Protein AF-A0ABD4A0L5-F1 (afdb_monomer_lite)

Foldseek 3Di:
DDDPDPPPPPVPPQQALADPVGPHDGDPDDDDSVVCVVCVCVSHPDPPDDDDDADPDDDQVPFDKDDDVFWIKTKDDCVNRVVPPPDIDMDIDGDVVRDDPDDDDD

Structure (mmCIF, N/CA/C/O backbone):
data_AF-A0ABD4A0L5-F1
#
_entry.id   AF-A0ABD4A0L5-F1
#
loop_
_atom_site.group_PDB
_atom_site.id
_atom_site.type_symbol
_atom_site.label_atom_id
_atom_site.label_alt_id
_atom_site.label_comp_id
_atom_site.label_asym_id
_atom_site.label_entity_id
_atom_site.label_seq_id
_atom_site.pdbx_PDB_ins_code
_atom_site.Cartn_x
_atom_site.Cartn_y
_atom_site.Cartn_z
_atom_site.occupancy
_atom_site.B_iso_or_equiv
_atom_site.auth_seq_id
_atom_site.auth_comp_id
_atom_site.auth_asym_id
_atom_site.auth_atom_id
_atom_site.pdbx_PDB_model_num
ATOM 1 N N . MET A 1 1 ? 46.183 -9.896 -10.636 1.00 42.66 1 MET A N 1
ATOM 2 C CA . MET A 1 1 ? 45.533 -10.896 -9.770 1.00 42.66 1 MET A CA 1
ATOM 3 C C . MET A 1 1 ? 44.266 -10.274 -9.226 1.00 42.66 1 MET A C 1
ATOM 5 O O . MET A 1 1 ? 44.311 -9.617 -8.204 1.00 42.66 1 MET A O 1
ATOM 9 N N . GLU A 1 2 ? 43.170 -10.454 -9.946 1.00 39.50 2 GLU A N 1
ATOM 10 C CA . GLU A 1 2 ? 41.819 -10.425 -9.395 1.00 39.50 2 GLU A CA 1
ATOM 11 C C . GLU A 1 2 ? 41.061 -11.388 -10.301 1.00 39.50 2 GLU A C 1
ATOM 13 O O . GLU A 1 2 ? 40.842 -11.121 -11.482 1.00 39.50 2 GLU A O 1
ATOM 18 N N . GLN A 1 3 ? 40.922 -12.621 -9.824 1.00 41.25 3 GLN A N 1
ATOM 19 C CA . GLN A 1 3 ? 40.325 -13.695 -10.602 1.00 41.25 3 GLN A CA 1
ATOM 20 C C . GLN A 1 3 ? 38.840 -13.360 -10.728 1.00 41.25 3 GLN A C 1
ATOM 22 O O . GLN A 1 3 ? 38.138 -13.314 -9.719 1.00 41.25 3 GLN A O 1
ATOM 27 N N . GLN A 1 4 ? 38.381 -13.085 -11.952 1.00 42.88 4 GLN A N 1
ATOM 28 C CA . GLN A 1 4 ? 36.954 -13.060 -12.259 1.00 42.88 4 GLN A CA 1
ATOM 29 C C . GLN A 1 4 ? 36.389 -14.413 -11.837 1.00 42.88 4 GLN A C 1
ATOM 31 O O . GLN A 1 4 ? 36.753 -15.449 -12.397 1.00 42.88 4 GLN A O 1
ATOM 36 N N . GLN A 1 5 ? 35.575 -14.400 -10.785 1.00 42.06 5 GLN A N 1
ATOM 37 C CA . GLN A 1 5 ? 34.892 -15.594 -10.320 1.00 42.06 5 GLN A CA 1
ATOM 38 C C . GLN A 1 5 ? 34.007 -16.109 -11.463 1.00 42.06 5 GLN A C 1
ATOM 40 O O . GLN A 1 5 ? 33.356 -15.300 -12.132 1.00 42.06 5 GLN A O 1
ATOM 45 N N . PRO A 1 6 ? 33.990 -17.424 -11.732 1.00 37.97 6 PRO A N 1
ATOM 46 C CA . PRO A 1 6 ? 33.134 -17.971 -12.770 1.00 37.97 6 PRO A CA 1
ATOM 47 C C . PRO A 1 6 ? 31.670 -17.667 -12.430 1.00 37.97 6 PRO A C 1
ATOM 49 O O . PRO A 1 6 ? 31.225 -17.879 -11.303 1.00 37.97 6 PRO A O 1
ATOM 52 N N . ILE A 1 7 ? 30.932 -17.153 -13.415 1.00 51.72 7 ILE A N 1
ATOM 53 C CA . ILE A 1 7 ? 29.478 -16.966 -13.365 1.00 51.72 7 ILE A CA 1
ATOM 54 C C . ILE A 1 7 ? 28.813 -18.325 -13.115 1.00 51.72 7 ILE A C 1
ATOM 56 O O . ILE A 1 7 ? 28.622 -19.125 -14.030 1.00 51.72 7 ILE A O 1
ATOM 60 N N . ASN A 1 8 ? 28.500 -18.607 -11.851 1.00 42.22 8 ASN A N 1
ATOM 61 C CA . ASN A 1 8 ? 27.775 -19.805 -11.455 1.00 42.22 8 ASN A CA 1
ATOM 62 C C . ASN A 1 8 ? 26.355 -19.745 -12.036 1.00 42.22 8 ASN A C 1
ATOM 64 O O . ASN A 1 8 ? 25.523 -18.949 -11.610 1.00 42.22 8 ASN A O 1
ATOM 68 N N . HIS A 1 9 ? 26.055 -20.633 -12.984 1.00 45.66 9 HIS A N 1
ATOM 69 C CA . HIS A 1 9 ? 24.722 -20.844 -13.566 1.00 45.66 9 HIS A CA 1
ATOM 70 C C . HIS A 1 9 ? 23.707 -21.509 -12.595 1.00 45.66 9 HIS A C 1
ATOM 72 O O . HIS A 1 9 ? 22.672 -22.015 -13.037 1.00 45.66 9 HIS A O 1
ATOM 78 N N . GLU A 1 10 ? 24.002 -21.523 -11.290 1.00 41.31 10 GLU A N 1
ATOM 79 C CA . GLU A 1 10 ? 23.268 -22.240 -10.233 1.00 41.31 10 GLU A CA 1
ATOM 80 C C . GLU A 1 10 ? 22.135 -21.406 -9.594 1.00 41.31 10 GLU A C 1
ATOM 82 O O . GLU A 1 10 ? 21.197 -21.974 -9.043 1.00 41.31 10 GLU A O 1
ATOM 87 N N . ASP A 1 11 ? 22.110 -20.078 -9.755 1.00 53.06 11 ASP A N 1
ATOM 88 C CA . ASP A 1 11 ? 21.061 -19.210 -9.182 1.00 53.06 11 ASP A CA 1
ATOM 89 C C . ASP A 1 11 ? 19.826 -19.058 -10.092 1.00 53.06 11 ASP A C 1
ATOM 91 O O . ASP A 1 11 ? 19.262 -17.976 -10.253 1.00 53.06 11 ASP A O 1
ATOM 95 N N . ARG A 1 12 ? 19.340 -20.156 -10.689 1.00 53.75 12 ARG A N 1
ATOM 96 C CA . ARG A 1 12 ? 18.119 -20.135 -11.532 1.00 53.75 12 ARG A CA 1
ATOM 97 C C . ARG A 1 12 ? 16.851 -19.700 -10.784 1.00 53.75 12 ARG A C 1
ATOM 99 O O . ARG A 1 12 ? 15.820 -19.488 -11.415 1.00 53.75 12 ARG A O 1
ATOM 106 N N . ASN A 1 13 ? 16.915 -19.605 -9.457 1.00 69.38 13 ASN A N 1
ATOM 107 C CA . ASN A 1 13 ? 15.787 -19.275 -8.592 1.00 69.38 13 ASN A CA 1
ATOM 108 C C . ASN A 1 13 ? 15.778 -17.807 -8.125 1.00 69.38 13 ASN A C 1
ATOM 110 O O . ASN A 1 13 ? 14.841 -17.393 -7.444 1.00 69.38 13 ASN A O 1
ATOM 114 N N . VAL A 1 14 ? 16.808 -17.021 -8.463 1.00 83.44 14 VAL A N 1
ATOM 115 C CA . VAL A 1 14 ? 16.871 -15.597 -8.113 1.00 83.44 14 VAL A CA 1
ATOM 116 C C . VAL A 1 14 ? 16.244 -14.783 -9.249 1.00 83.44 14 VAL A C 1
ATOM 118 O O . VAL A 1 14 ? 16.743 -14.832 -10.375 1.00 83.44 14 VAL A O 1
ATOM 121 N N . PRO A 1 15 ? 15.158 -14.029 -9.000 1.00 91.25 15 PRO A N 1
ATOM 122 C CA . PRO A 1 15 ? 14.501 -13.265 -10.051 1.00 91.25 15 PRO A CA 1
ATOM 123 C C . PRO A 1 15 ? 15.416 -12.135 -10.542 1.00 91.25 15 PRO A C 1
ATOM 125 O O . PRO A 1 15 ? 15.937 -11.348 -9.750 1.00 91.25 15 PRO A O 1
ATOM 128 N N . GLN A 1 16 ? 15.598 -12.030 -11.855 1.00 94.56 16 GLN A N 1
ATOM 129 C CA . GLN A 1 16 ? 16.397 -10.981 -12.494 1.00 94.56 16 GLN A CA 1
ATOM 130 C C . GLN A 1 16 ? 15.501 -10.073 -13.343 1.00 94.56 16 GLN A C 1
ATOM 132 O O . GLN A 1 16 ? 14.518 -10.570 -13.897 1.00 94.56 16 GLN A O 1
ATOM 137 N N . PRO A 1 17 ? 15.821 -8.772 -13.483 1.00 95.88 17 PRO A N 1
ATOM 138 C CA . PRO A 1 17 ? 15.087 -7.851 -14.347 1.00 95.88 17 PRO A CA 1
ATOM 139 C C . PRO A 1 17 ? 15.470 -8.073 -15.819 1.00 95.88 17 PRO A C 1
ATOM 141 O O . PRO A 1 17 ? 15.981 -7.183 -16.494 1.00 95.88 17 PRO A O 1
ATOM 144 N N . ILE A 1 18 ? 15.273 -9.301 -16.301 1.00 95.88 18 ILE A N 1
ATOM 145 C CA . ILE A 1 18 ? 15.566 -9.736 -17.665 1.00 95.88 18 ILE A CA 1
ATOM 146 C C . ILE A 1 18 ? 14.273 -10.275 -18.257 1.00 95.88 18 ILE A C 1
ATOM 148 O O . ILE A 1 18 ? 13.653 -11.189 -17.710 1.00 95.88 18 ILE A O 1
ATOM 152 N N . ARG A 1 19 ? 13.872 -9.710 -19.390 1.00 94.56 19 ARG A N 1
ATOM 153 C CA . ARG A 1 19 ? 12.679 -10.117 -20.122 1.00 94.56 19 ARG A CA 1
ATOM 154 C C . ARG A 1 19 ? 13.047 -11.067 -21.261 1.00 94.56 19 ARG A C 1
ATOM 156 O O . ARG A 1 19 ? 14.163 -11.059 -21.774 1.00 94.56 19 ARG A O 1
ATOM 163 N N . SER A 1 20 ? 12.098 -11.908 -21.667 1.00 91.75 20 SER A N 1
ATOM 164 C CA . SER A 1 20 ? 12.310 -12.947 -22.686 1.00 91.75 20 SER A CA 1
ATOM 165 C C . SER A 1 20 ? 12.640 -12.414 -24.084 1.00 91.75 20 SER A C 1
ATOM 167 O O . SER A 1 20 ? 13.139 -13.167 -24.913 1.00 91.75 20 SER A O 1
ATOM 169 N N . ASP A 1 21 ? 12.355 -11.141 -24.361 1.00 93.00 21 ASP A N 1
ATOM 170 C CA . ASP A 1 21 ? 12.708 -10.451 -25.608 1.00 93.00 21 ASP A CA 1
ATOM 171 C C . ASP A 1 21 ? 14.164 -9.948 -25.630 1.00 93.00 21 ASP A C 1
ATOM 173 O O . ASP A 1 21 ? 14.585 -9.325 -26.601 1.00 93.00 21 ASP A O 1
ATOM 177 N N . GLY A 1 22 ? 14.935 -10.223 -24.574 1.00 93.25 22 GLY A N 1
ATOM 178 C CA . GLY A 1 22 ? 16.329 -9.808 -24.438 1.00 93.25 22 GLY A CA 1
ATOM 179 C C . GLY A 1 22 ? 16.512 -8.430 -23.802 1.00 93.25 22 GLY A C 1
ATOM 180 O O . GLY A 1 22 ? 17.650 -7.984 -23.673 1.00 93.25 22 GLY A O 1
ATOM 181 N N . ALA A 1 23 ? 15.436 -7.754 -23.387 1.00 94.94 23 ALA A N 1
ATOM 182 C CA . ALA A 1 23 ? 15.542 -6.503 -22.646 1.00 94.94 23 ALA A CA 1
ATOM 183 C C . ALA A 1 23 ? 15.980 -6.738 -21.187 1.00 94.94 23 ALA A C 1
ATOM 185 O O . ALA A 1 23 ? 15.582 -7.718 -20.552 1.00 94.94 23 ALA A O 1
ATOM 186 N N . GLY A 1 24 ? 16.745 -5.792 -20.636 1.00 95.44 24 GLY A N 1
ATOM 187 C CA . GLY A 1 24 ? 17.208 -5.824 -19.246 1.00 95.44 24 GLY A CA 1
ATOM 188 C C . GLY A 1 24 ? 18.627 -6.368 -19.071 1.00 95.44 24 GLY A C 1
ATOM 189 O O . GLY A 1 24 ? 19.365 -6.554 -20.037 1.00 95.44 24 GLY A O 1
ATOM 190 N N . ALA A 1 25 ? 19.035 -6.568 -17.818 1.00 95.00 25 ALA A N 1
ATOM 191 C CA . ALA A 1 25 ? 20.373 -7.035 -17.449 1.00 95.00 25 ALA A CA 1
ATOM 192 C C . ALA A 1 25 ? 20.364 -7.689 -16.059 1.00 95.00 25 ALA A C 1
ATOM 194 O O . ALA A 1 25 ? 19.393 -7.575 -15.314 1.00 95.00 25 ALA A O 1
ATOM 195 N N . ILE A 1 26 ? 21.455 -8.371 -15.700 1.00 93.62 26 ILE A N 1
ATOM 196 C CA . ILE A 1 26 ? 21.640 -8.907 -14.344 1.00 93.62 26 ILE A CA 1
ATOM 197 C C . ILE A 1 26 ? 21.801 -7.735 -13.369 1.00 93.62 26 ILE A C 1
ATOM 199 O O . ILE A 1 26 ? 22.657 -6.875 -13.576 1.00 93.62 26 ILE A O 1
ATOM 203 N N . ASP A 1 27 ? 21.019 -7.732 -12.291 1.00 92.88 27 ASP A N 1
ATOM 204 C CA . ASP A 1 27 ? 21.202 -6.792 -11.186 1.00 92.88 27 ASP A CA 1
ATOM 205 C C . ASP A 1 27 ? 22.112 -7.422 -10.122 1.00 92.88 27 ASP A C 1
ATOM 207 O O . ASP A 1 27 ? 21.707 -8.327 -9.386 1.00 92.88 27 ASP A O 1
ATOM 211 N N . ALA A 1 28 ? 23.359 -6.946 -10.091 1.00 91.19 28 ALA A N 1
ATOM 212 C CA . ALA A 1 28 ? 24.411 -7.378 -9.173 1.00 91.19 28 ALA A CA 1
ATOM 213 C C . ALA A 1 28 ? 24.514 -6.506 -7.902 1.00 91.19 28 ALA A C 1
ATOM 215 O O . ALA A 1 28 ? 25.437 -6.687 -7.106 1.00 91.19 28 ALA A O 1
ATOM 216 N N . GLY A 1 29 ? 23.615 -5.531 -7.720 1.00 91.25 29 GLY A N 1
ATOM 217 C CA . GLY A 1 29 ? 23.612 -4.644 -6.559 1.00 91.25 29 GLY A CA 1
ATOM 218 C C . GLY A 1 29 ? 23.011 -5.284 -5.296 1.00 91.25 29 GLY A C 1
ATOM 219 O O . GLY A 1 29 ? 22.328 -6.309 -5.366 1.00 91.25 29 GLY A O 1
ATOM 220 N N . PRO A 1 30 ? 23.216 -4.678 -4.108 1.00 94.00 30 PRO A N 1
ATOM 221 C CA . PRO A 1 30 ? 22.495 -5.069 -2.900 1.00 94.00 30 PRO A CA 1
ATOM 222 C C . PRO A 1 30 ? 20.990 -4.818 -3.067 1.00 94.00 30 PRO A C 1
ATOM 224 O O . PRO A 1 30 ? 20.566 -3.686 -3.295 1.00 94.00 30 PRO A O 1
ATOM 227 N N . ARG A 1 31 ? 20.172 -5.865 -2.921 1.00 92.44 31 ARG A N 1
ATOM 228 C CA . ARG A 1 31 ? 18.726 -5.818 -3.198 1.00 92.44 31 ARG A CA 1
ATOM 229 C C . ARG A 1 31 ? 17.908 -6.680 -2.244 1.00 92.44 31 ARG A C 1
ATOM 231 O O . ARG A 1 31 ? 18.434 -7.537 -1.535 1.00 92.44 31 ARG A O 1
ATOM 238 N N . ASN A 1 32 ? 16.593 -6.457 -2.237 1.00 93.88 32 ASN A N 1
ATOM 239 C CA . ASN A 1 32 ? 15.647 -7.235 -1.441 1.00 93.88 32 ASN A CA 1
ATOM 240 C C . ASN A 1 32 ? 14.977 -8.318 -2.298 1.00 93.88 32 ASN A C 1
ATOM 242 O O . ASN A 1 32 ? 13.895 -8.110 -2.849 1.00 93.88 32 ASN A O 1
ATOM 246 N N . MET A 1 33 ? 15.592 -9.502 -2.333 1.00 92.12 33 MET A N 1
ATOM 247 C CA . MET A 1 33 ? 15.113 -10.634 -3.137 1.00 92.12 33 MET A CA 1
ATOM 248 C C . MET A 1 33 ? 13.666 -11.037 -2.811 1.00 92.12 33 MET A C 1
ATOM 250 O O . MET A 1 33 ? 12.899 -11.373 -3.709 1.00 92.12 33 MET A O 1
ATOM 254 N N . MET A 1 34 ? 13.251 -10.949 -1.543 1.00 92.75 34 MET A N 1
ATOM 255 C CA . MET A 1 34 ? 11.882 -11.298 -1.145 1.00 92.75 34 MET A CA 1
ATOM 256 C C . MET A 1 34 ? 10.849 -10.327 -1.724 1.00 92.75 34 MET A C 1
ATOM 258 O O . MET A 1 34 ? 9.746 -10.743 -2.077 1.00 92.75 34 MET A O 1
ATOM 262 N N . ARG A 1 35 ? 11.188 -9.037 -1.844 1.00 94.88 35 ARG A N 1
ATOM 263 C CA . ARG A 1 35 ? 10.306 -8.040 -2.469 1.00 94.88 35 ARG A CA 1
ATOM 264 C C . ARG A 1 35 ? 10.238 -8.224 -3.983 1.00 94.88 35 ARG A C 1
ATOM 266 O O . ARG A 1 35 ? 9.168 -8.029 -4.555 1.00 94.88 35 ARG A O 1
ATOM 273 N N . ASP A 1 36 ? 11.324 -8.652 -4.607 1.00 95.12 36 ASP A N 1
ATOM 274 C CA . ASP A 1 36 ? 11.358 -8.937 -6.042 1.00 95.12 36 ASP A CA 1
ATOM 275 C C . ASP A 1 36 ? 10.484 -10.146 -6.390 1.00 95.12 36 ASP A C 1
ATOM 277 O O . ASP A 1 36 ? 9.666 -10.082 -7.306 1.00 95.12 36 ASP A O 1
ATOM 281 N N . MET A 1 37 ? 10.548 -11.205 -5.576 1.00 93.94 37 MET A N 1
ATOM 282 C CA . MET A 1 37 ? 9.668 -12.372 -5.706 1.00 93.94 37 MET A CA 1
ATOM 283 C C . MET A 1 37 ? 8.182 -12.025 -5.527 1.00 93.94 37 MET A C 1
ATOM 285 O O . MET A 1 37 ? 7.325 -12.638 -6.156 1.00 93.94 37 MET A O 1
ATOM 289 N N . GLN A 1 38 ? 7.854 -11.040 -4.684 1.00 95.81 38 GLN A N 1
ATOM 290 C CA . GLN A 1 38 ? 6.474 -10.569 -4.501 1.00 95.81 38 GLN A CA 1
ATOM 291 C C . GLN A 1 38 ? 5.969 -9.693 -5.655 1.00 95.81 38 GLN A C 1
ATOM 293 O O . GLN A 1 38 ? 4.759 -9.471 -5.760 1.00 95.81 38 GLN A O 1
ATOM 298 N N . ASN A 1 39 ? 6.869 -9.153 -6.482 1.00 96.31 39 ASN A N 1
ATOM 299 C CA . ASN A 1 39 ? 6.545 -8.168 -7.510 1.00 96.31 39 ASN A CA 1
ATOM 300 C C . ASN A 1 39 ? 7.184 -8.510 -8.871 1.00 96.31 39 ASN A C 1
ATOM 302 O O . ASN A 1 39 ? 7.878 -7.665 -9.443 1.00 96.31 39 ASN A O 1
ATOM 306 N N . PRO A 1 40 ? 6.920 -9.703 -9.439 1.00 95.31 40 PRO A N 1
ATOM 307 C CA . PRO A 1 40 ? 7.542 -10.133 -10.692 1.00 95.31 40 PRO A CA 1
ATOM 308 C C . PRO A 1 40 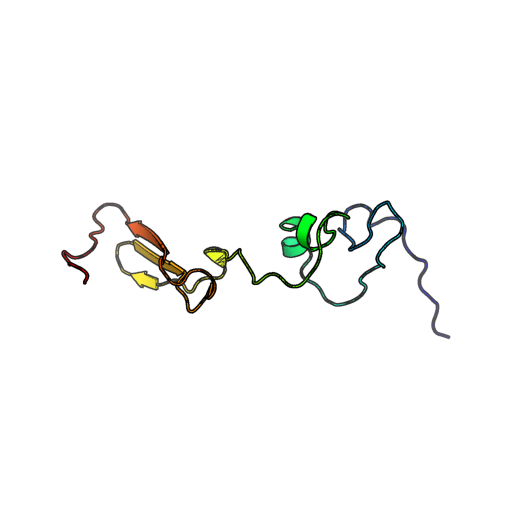? 7.245 -9.176 -11.854 1.00 95.31 40 PRO A C 1
ATOM 310 O O . PRO A 1 40 ? 8.146 -8.865 -12.619 1.00 95.31 40 PRO A O 1
ATOM 313 N N . ASN A 1 41 ? 6.026 -8.628 -11.929 1.00 95.94 41 ASN A N 1
ATOM 314 C CA . ASN A 1 41 ? 5.617 -7.705 -12.998 1.00 95.94 41 ASN A CA 1
ATOM 315 C C . ASN A 1 41 ? 6.064 -6.250 -12.774 1.00 95.94 41 ASN A C 1
ATOM 317 O O . ASN A 1 41 ? 5.869 -5.420 -13.649 1.00 95.94 41 ASN A O 1
ATOM 321 N N . ILE A 1 42 ? 6.622 -5.918 -11.605 1.00 95.62 42 ILE A N 1
ATOM 322 C CA . ILE A 1 42 ? 7.297 -4.626 -11.396 1.00 95.62 42 ILE A CA 1
ATOM 323 C C . ILE A 1 42 ? 8.779 -4.776 -11.746 1.00 95.62 42 ILE A C 1
ATOM 325 O O . ILE A 1 42 ? 9.354 -3.889 -12.365 1.00 95.62 42 ILE A O 1
ATOM 329 N N . LEU A 1 43 ? 9.388 -5.910 -11.374 1.00 95.75 43 LEU A N 1
ATOM 330 C CA . LEU A 1 43 ? 10.771 -6.232 -11.722 1.00 95.75 43 LEU A CA 1
ATOM 331 C C . LEU A 1 43 ? 10.949 -6.448 -13.235 1.00 95.75 43 LEU A C 1
ATOM 333 O O . LEU A 1 43 ? 11.915 -5.967 -13.818 1.00 95.75 43 LEU A O 1
ATOM 337 N N . VAL A 1 44 ? 10.021 -7.177 -13.858 1.00 96.75 44 VAL A N 1
ATOM 338 C CA . VAL A 1 44 ? 9.983 -7.470 -15.294 1.00 96.75 44 VAL A CA 1
ATOM 339 C C . VAL A 1 44 ? 8.599 -7.077 -15.827 1.00 96.75 44 VAL A C 1
ATOM 341 O O . VAL A 1 44 ? 7.691 -7.912 -15.857 1.00 96.75 44 VAL A O 1
ATOM 344 N N . PRO A 1 45 ? 8.394 -5.806 -16.214 1.00 96.38 45 PRO A N 1
ATOM 345 C CA . PRO A 1 45 ? 7.102 -5.349 -16.707 1.00 96.38 45 PRO A CA 1
ATOM 346 C C . PRO A 1 45 ? 6.764 -5.927 -18.094 1.00 96.38 45 PRO A C 1
ATOM 348 O O . PRO A 1 45 ? 7.667 -6.192 -18.907 1.00 96.38 45 PRO A O 1
ATOM 351 N N . PRO A 1 46 ? 5.464 -6.098 -18.404 1.00 96.00 46 PRO A N 1
ATOM 352 C CA . PRO A 1 46 ? 5.001 -6.434 -19.747 1.00 96.00 46 PRO A CA 1
ATOM 353 C C . PRO A 1 46 ? 5.524 -5.458 -20.811 1.00 96.00 46 PRO A C 1
ATOM 355 O O . PRO A 1 46 ? 5.749 -4.282 -20.547 1.00 96.00 46 PRO A O 1
ATOM 358 N N . VAL A 1 47 ? 5.673 -5.931 -22.053 1.00 96.44 47 VAL A N 1
ATOM 359 C CA . VAL A 1 47 ? 6.086 -5.088 -23.202 1.00 96.44 47 VAL A CA 1
ATOM 360 C C . VAL A 1 47 ? 5.096 -3.966 -23.522 1.00 96.44 47 VAL A C 1
ATOM 362 O O . VAL A 1 47 ? 5.448 -3.023 -24.218 1.00 96.44 47 VAL A O 1
ATOM 365 N N . THR A 1 48 ? 3.860 -4.094 -23.045 1.00 96.62 48 THR A N 1
ATOM 366 C CA . THR A 1 48 ? 2.765 -3.147 -23.265 1.00 96.62 48 THR A CA 1
ATOM 367 C C . THR A 1 48 ? 2.731 -2.008 -22.251 1.00 96.62 48 THR A C 1
ATOM 369 O O . THR A 1 48 ? 1.948 -1.081 -22.437 1.00 96.62 48 THR A O 1
ATOM 372 N N . ASP A 1 49 ? 3.515 -2.084 -21.174 1.00 95.94 49 ASP A N 1
ATOM 373 C CA . ASP A 1 49 ? 3.567 -1.027 -20.166 1.00 95.94 49 ASP A CA 1
ATOM 374 C C . ASP A 1 49 ? 4.421 0.134 -20.689 1.00 95.94 49 ASP A C 1
ATOM 376 O O . ASP A 1 49 ? 5.549 -0.062 -21.147 1.00 95.94 49 ASP A O 1
ATOM 380 N N . GLU A 1 50 ? 3.892 1.355 -20.610 1.00 96.12 50 GLU A N 1
ATOM 381 C CA . GLU A 1 50 ? 4.551 2.548 -21.136 1.00 96.12 50 GLU A CA 1
ATOM 382 C C . GLU A 1 50 ? 4.245 3.785 -20.283 1.00 96.12 50 GLU A C 1
ATOM 384 O O . GLU A 1 50 ? 3.170 3.929 -19.694 1.00 96.12 50 GLU A O 1
ATOM 389 N N . GLY A 1 51 ? 5.199 4.715 -20.262 1.00 95.69 51 GLY A N 1
ATOM 390 C CA . GLY A 1 51 ? 5.028 6.030 -19.663 1.00 95.69 51 GLY A CA 1
ATOM 391 C C . GLY A 1 51 ? 5.209 6.059 -18.147 1.00 95.69 51 GLY A C 1
ATOM 392 O O . GLY A 1 51 ? 5.623 5.099 -17.502 1.00 95.69 51 GLY A O 1
ATOM 393 N N . MET A 1 52 ? 4.931 7.233 -17.581 1.00 95.62 52 MET A N 1
ATOM 394 C CA . MET A 1 52 ? 5.087 7.510 -16.156 1.00 95.62 52 MET A CA 1
ATOM 395 C C . MET A 1 52 ? 3.719 7.477 -15.477 1.00 95.62 52 MET A C 1
ATOM 397 O O . MET A 1 52 ? 2.909 8.384 -15.666 1.00 95.62 52 MET A O 1
ATOM 401 N N . ILE A 1 53 ? 3.477 6.450 -14.663 1.00 96.19 53 ILE A N 1
ATOM 402 C CA . ILE A 1 53 ? 2.248 6.283 -13.878 1.00 96.19 53 ILE A CA 1
ATOM 403 C C . ILE A 1 53 ? 2.591 6.426 -12.386 1.00 96.19 53 ILE A C 1
ATOM 405 O O . ILE A 1 53 ? 3.609 5.885 -11.944 1.00 96.19 53 ILE A O 1
ATOM 409 N N . PRO A 1 54 ? 1.791 7.155 -11.583 1.00 96.94 54 PRO A N 1
ATOM 410 C CA . PRO A 1 54 ? 2.012 7.225 -10.142 1.00 96.94 54 PRO A CA 1
ATOM 411 C C . PRO A 1 54 ? 1.882 5.840 -9.498 1.00 96.94 54 PRO A C 1
ATOM 413 O O . PRO A 1 54 ? 1.176 4.968 -9.996 1.00 96.94 54 PRO A O 1
ATOM 416 N N . ASN A 1 55 ? 2.517 5.641 -8.344 1.00 97.44 55 ASN A N 1
ATOM 417 C CA . ASN A 1 55 ? 2.389 4.382 -7.616 1.00 97.44 55 ASN A CA 1
ATOM 418 C C . ASN A 1 55 ? 0.926 4.121 -7.205 1.00 97.44 55 ASN A C 1
ATOM 420 O O . ASN A 1 55 ? 0.305 4.963 -6.557 1.00 97.44 55 ASN A O 1
ATOM 424 N N . LEU A 1 56 ? 0.412 2.933 -7.532 1.00 97.50 56 LEU A N 1
ATOM 425 C CA . LEU A 1 56 ? -0.963 2.506 -7.241 1.00 97.50 56 LEU A CA 1
ATOM 426 C C . LEU A 1 56 ? -1.045 1.427 -6.148 1.00 97.50 56 LEU A C 1
ATOM 428 O O . LEU A 1 56 ? -2.119 0.885 -5.894 1.00 97.50 56 LEU A O 1
ATOM 432 N N . ARG A 1 57 ? 0.074 1.084 -5.496 1.00 97.25 57 ARG A N 1
ATOM 433 C CA . ARG A 1 57 ? 0.127 0.011 -4.495 1.00 97.25 57 ARG A CA 1
ATOM 434 C C . ARG A 1 57 ? 0.859 0.444 -3.232 1.00 97.25 57 ARG A C 1
ATOM 436 O O . ARG A 1 57 ? 1.967 0.965 -3.280 1.00 97.25 57 ARG A O 1
ATOM 443 N N . PHE A 1 58 ? 0.286 0.111 -2.080 1.00 98.25 58 PHE A N 1
ATOM 444 C CA . PHE A 1 58 ? 0.967 0.188 -0.788 1.00 98.25 58 PHE A CA 1
ATOM 445 C C . PHE A 1 58 ? 0.553 -1.003 0.085 1.00 98.25 58 PHE A C 1
ATOM 447 O O . PHE A 1 58 ? -0.614 -1.391 0.086 1.00 98.25 58 PHE A O 1
ATOM 454 N N . SER A 1 59 ? 1.498 -1.613 0.806 1.00 98.12 59 SER A N 1
ATOM 455 C CA . SER A 1 59 ? 1.217 -2.745 1.698 1.00 98.12 59 SER A CA 1
ATOM 456 C C . SER A 1 59 ? 0.976 -2.261 3.122 1.00 98.12 59 SER A C 1
ATOM 458 O O . SER A 1 59 ? 1.772 -1.495 3.657 1.00 98.12 59 SER A O 1
ATOM 460 N N . PHE A 1 60 ? -0.052 -2.779 3.798 1.00 98.44 60 PHE A N 1
ATOM 461 C CA . PHE A 1 60 ? -0.231 -2.514 5.229 1.00 98.44 60 PHE A CA 1
ATOM 462 C C . PHE A 1 60 ? 0.945 -3.030 6.073 1.00 98.44 60 PHE A C 1
ATOM 464 O O . PHE A 1 60 ? 1.154 -2.542 7.178 1.00 98.44 60 PHE A O 1
ATOM 471 N N . SER A 1 61 ? 1.727 -4.001 5.592 1.00 97.88 61 SER A N 1
ATOM 472 C CA . SER A 1 61 ? 2.934 -4.464 6.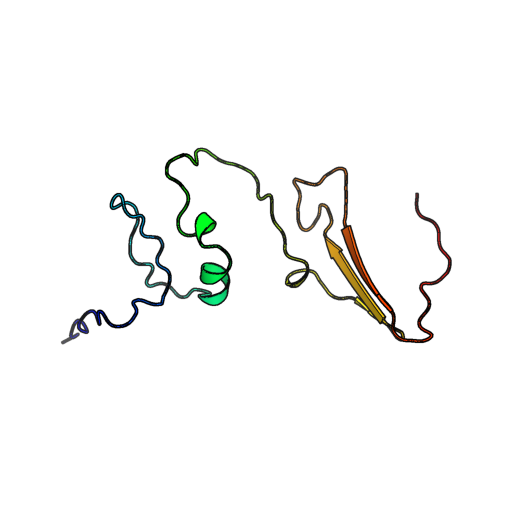299 1.00 97.88 61 SER A CA 1
ATOM 473 C C . SER A 1 61 ? 4.032 -3.406 6.377 1.00 97.88 61 SER A C 1
ATOM 475 O O . SER A 1 61 ? 4.852 -3.479 7.283 1.00 97.88 61 SER A O 1
ATOM 477 N N . ASP A 1 62 ? 4.003 -2.413 5.486 1.00 97.75 62 ASP A N 1
ATOM 478 C CA . ASP A 1 62 ? 4.918 -1.269 5.503 1.00 97.75 62 ASP A CA 1
ATOM 479 C C . ASP A 1 62 ? 4.319 -0.067 6.269 1.00 97.75 62 ASP A C 1
ATOM 481 O O . ASP A 1 62 ? 4.957 0.977 6.398 1.00 97.75 62 ASP A O 1
ATOM 485 N N . ALA A 1 63 ? 3.079 -0.182 6.764 1.00 98.00 63 ALA A N 1
ATOM 486 C CA . ALA A 1 63 ? 2.401 0.876 7.506 1.00 98.00 63 ALA A CA 1
ATOM 487 C C . ALA A 1 63 ? 2.765 0.837 9.004 1.00 98.00 63 ALA A C 1
ATOM 489 O O . ALA A 1 63 ? 2.904 -0.250 9.575 1.00 98.00 63 ALA A O 1
ATOM 490 N N . PRO A 1 64 ? 2.868 2.002 9.673 1.00 97.69 64 PRO A N 1
ATOM 491 C CA . PRO A 1 64 ? 3.169 2.060 11.098 1.00 97.69 64 PRO A CA 1
ATOM 492 C C . PRO A 1 64 ? 2.058 1.399 11.918 1.00 97.69 64 PRO A C 1
ATOM 494 O O . PRO A 1 64 ? 0.868 1.639 11.701 1.00 97.69 64 PRO A O 1
ATOM 497 N N . MET A 1 65 ? 2.464 0.566 12.874 1.00 98.00 65 MET A N 1
ATOM 498 C CA . MET A 1 65 ? 1.554 -0.160 13.751 1.00 98.00 65 MET A CA 1
ATOM 499 C C . MET A 1 65 ? 1.276 0.646 15.019 1.00 98.00 65 MET A C 1
ATOM 501 O O . MET A 1 65 ? 2.206 1.076 15.701 1.00 98.00 65 MET A O 1
ATOM 505 N N . LYS A 1 66 ? 0.002 0.784 15.376 1.00 98.12 66 LYS A N 1
ATOM 506 C CA . LYS A 1 66 ? -0.439 1.227 16.696 1.00 98.12 66 LYS A CA 1
ATOM 507 C C . LYS A 1 66 ? -0.885 0.011 17.501 1.00 98.12 66 LYS A C 1
ATOM 509 O O . LYS A 1 66 ? -1.796 -0.705 17.086 1.00 98.12 66 LYS A O 1
ATOM 514 N N . LEU A 1 67 ? -0.238 -0.208 18.639 1.00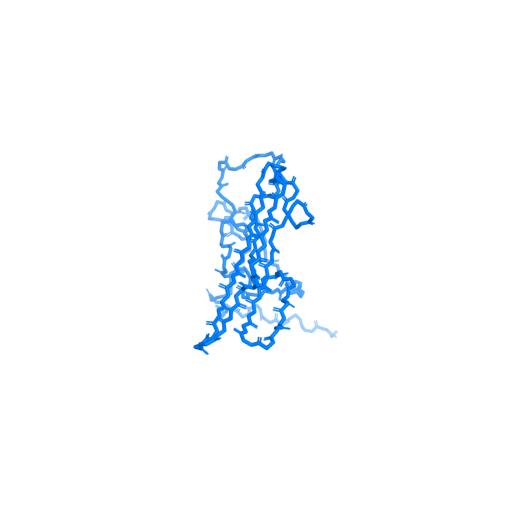 98.00 67 LEU A N 1
ATOM 515 C CA . LEU A 1 67 ? -0.549 -1.287 19.573 1.00 98.00 67 LEU A CA 1
ATOM 516 C C . LEU A 1 67 ? -1.208 -0.686 20.811 1.00 98.00 67 LEU A C 1
ATOM 518 O O . LEU A 1 67 ? -0.646 0.227 21.409 1.00 98.00 67 LEU A O 1
ATOM 522 N N . ASP A 1 68 ? -2.366 -1.215 21.189 1.00 96.81 68 ASP A N 1
ATOM 523 C CA . ASP A 1 68 ? -3.118 -0.786 22.365 1.00 96.81 68 ASP A CA 1
ATOM 524 C C . ASP A 1 68 ? -3.485 -2.021 23.210 1.00 96.81 68 ASP A C 1
ATOM 526 O O . ASP A 1 68 ? -3.520 -3.157 22.723 1.00 96.81 68 ASP A O 1
ATOM 530 N N . HIS A 1 69 ? -3.794 -1.831 24.494 1.00 96.19 69 HIS A N 1
ATOM 531 C CA . HIS A 1 69 ? -4.378 -2.917 25.281 1.00 96.19 69 HIS A CA 1
ATOM 532 C C . HIS A 1 69 ? -5.741 -3.294 24.688 1.00 96.19 69 HIS A C 1
ATOM 534 O O . HIS A 1 69 ? -6.645 -2.467 24.615 1.00 96.19 69 HIS A O 1
ATOM 540 N N . GLY A 1 70 ? -5.883 -4.547 24.254 1.00 96.69 70 GLY A N 1
ATOM 541 C CA . GLY A 1 70 ? -7.102 -5.037 23.609 1.00 96.69 70 GLY A CA 1
ATOM 542 C C . GLY A 1 70 ? -7.053 -5.090 22.080 1.00 96.69 70 GLY A C 1
ATOM 543 O O . GLY A 1 70 ? -8.048 -5.493 21.478 1.00 96.69 70 GLY A O 1
ATOM 544 N N . GLY A 1 71 ? -5.935 -4.734 21.431 1.00 98.00 71 GLY A N 1
ATOM 545 C CA . GLY A 1 71 ? -5.818 -4.880 19.981 1.00 98.00 71 GLY A CA 1
ATOM 546 C C . GLY A 1 71 ? -4.679 -4.112 19.315 1.00 98.00 71 GLY A C 1
ATOM 547 O O . GLY A 1 71 ? -3.701 -3.701 19.934 1.00 98.00 71 GLY A O 1
ATOM 548 N N . TRP A 1 72 ? -4.814 -3.927 18.006 1.00 98.38 72 TRP A N 1
ATOM 549 C CA . TRP A 1 72 ? -3.903 -3.121 17.200 1.00 98.38 72 TRP A CA 1
ATOM 550 C C . TRP A 1 72 ? -4.628 -2.491 16.016 1.00 98.38 72 TRP A C 1
ATOM 552 O O . TRP A 1 72 ? -5.687 -2.952 15.586 1.00 98.38 72 TRP A O 1
ATOM 562 N N . SER A 1 73 ? -4.037 -1.438 15.462 1.00 98.38 73 SER A N 1
ATOM 563 C CA . SER A 1 73 ? -4.497 -0.817 14.224 1.00 98.38 73 SER A CA 1
ATOM 564 C C . SER A 1 73 ? -3.334 -0.250 13.415 1.00 98.38 73 SER A C 1
ATOM 566 O O . SER A 1 73 ? -2.276 0.057 13.956 1.00 98.38 73 SER A O 1
ATOM 568 N N . ARG A 1 74 ? -3.521 -0.121 12.106 1.00 98.56 74 ARG A N 1
ATOM 569 C CA . ARG A 1 74 ? -2.590 0.535 11.180 1.00 98.56 74 ARG A CA 1
ATOM 570 C C . ARG A 1 74 ? -3.370 1.128 10.020 1.00 98.56 74 ARG A C 1
ATOM 572 O O . ARG A 1 74 ? -4.419 0.602 9.647 1.00 98.56 74 ARG A O 1
ATOM 579 N N . GLU A 1 75 ? -2.855 2.200 9.439 1.00 98.31 75 GLU A N 1
ATOM 580 C CA . GLU A 1 75 ? -3.561 2.971 8.418 1.00 98.31 75 GLU A CA 1
ATOM 581 C C . GLU A 1 75 ? -2.711 3.210 7.171 1.00 98.31 75 GLU A C 1
ATOM 583 O O . GLU A 1 75 ? -1.489 3.344 7.238 1.00 98.31 75 GLU A O 1
ATOM 588 N N . ILE A 1 76 ? -3.386 3.285 6.028 1.00 98.69 76 ILE A N 1
ATOM 589 C CA . ILE A 1 76 ? -2.840 3.800 4.777 1.00 98.69 76 ILE A CA 1
ATOM 590 C C . ILE A 1 76 ? -3.701 4.995 4.399 1.00 98.69 76 ILE A C 1
ATOM 592 O O . ILE A 1 76 ? -4.910 4.880 4.188 1.00 98.69 76 ILE A O 1
ATOM 596 N N . THR A 1 77 ? -3.059 6.151 4.330 1.00 98.44 77 THR A N 1
ATOM 597 C CA . THR A 1 77 ? -3.687 7.429 3.994 1.00 98.44 77 THR A CA 1
ATOM 598 C C . THR A 1 77 ? -3.005 8.030 2.768 1.00 98.44 77 THR A C 1
ATOM 600 O O . THR A 1 77 ? -2.033 7.473 2.249 1.00 98.44 77 THR A O 1
ATOM 603 N N . VAL A 1 78 ? -3.435 9.225 2.362 1.00 98.31 78 VAL A N 1
ATOM 604 C CA . VAL A 1 78 ? -2.749 10.034 1.341 1.00 98.31 78 VAL A CA 1
ATOM 605 C C . VAL A 1 78 ? -1.254 10.249 1.642 1.00 98.31 78 VAL A C 1
ATOM 607 O O . VAL A 1 78 ? -0.464 10.453 0.729 1.00 98.31 78 VAL A O 1
ATOM 610 N N . ARG A 1 79 ? -0.828 10.142 2.912 1.00 97.81 79 ARG A N 1
ATOM 611 C CA . ARG A 1 79 ? 0.590 10.228 3.303 1.00 97.81 79 ARG A CA 1
ATOM 612 C C . ARG A 1 79 ? 1.429 9.049 2.799 1.00 97.81 79 ARG A C 1
ATOM 614 O O . ARG A 1 79 ? 2.621 9.215 2.580 1.00 97.81 79 ARG A O 1
ATOM 621 N N . GLN A 1 80 ? 0.827 7.866 2.662 1.00 98.06 80 GLN A N 1
ATOM 622 C CA . GLN A 1 80 ? 1.495 6.643 2.200 1.00 98.06 80 GLN A CA 1
ATOM 623 C C . GLN A 1 80 ? 1.226 6.373 0.717 1.00 98.06 80 GLN A C 1
ATOM 625 O O . GLN A 1 80 ? 2.122 5.932 -0.000 1.00 98.06 80 GLN A O 1
ATOM 630 N N . LEU A 1 81 ? 0.001 6.642 0.253 1.00 98.44 81 LEU A N 1
ATOM 631 C CA . LEU A 1 81 ? -0.424 6.427 -1.129 1.00 98.44 81 LEU A CA 1
ATOM 632 C C . LEU A 1 81 ? -1.092 7.702 -1.686 1.00 98.44 81 LEU A C 1
ATOM 634 O O . LEU A 1 81 ? -2.320 7.799 -1.682 1.00 98.44 81 LEU A O 1
ATOM 638 N N . PRO A 1 82 ? -0.307 8.685 -2.173 1.00 98.38 82 PRO A N 1
ATOM 639 C CA . PRO A 1 82 ? -0.806 10.025 -2.513 1.00 98.38 82 PRO A CA 1
ATOM 640 C C . PRO A 1 82 ? -1.843 10.079 -3.636 1.00 98.38 82 PRO A C 1
ATOM 642 O O . PRO A 1 82 ? -2.614 11.031 -3.710 1.00 98.38 82 PRO A O 1
ATOM 645 N N . ILE A 1 83 ? -1.887 9.060 -4.499 1.00 98.12 83 ILE A N 1
ATOM 646 C CA . ILE A 1 83 ? -2.896 8.966 -5.559 1.00 98.12 83 ILE A CA 1
ATOM 647 C C . ILE A 1 83 ? -4.313 8.732 -4.999 1.00 98.12 83 ILE A C 1
ATOM 649 O O . ILE A 1 83 ? -5.296 9.090 -5.642 1.00 98.12 83 ILE A O 1
ATOM 653 N N . SER A 1 84 ? -4.434 8.174 -3.786 1.00 98.25 84 SER A N 1
ATOM 654 C CA . SER A 1 84 ? -5.714 7.937 -3.107 1.00 98.25 84 SER A CA 1
ATOM 655 C C . SER A 1 84 ? -6.128 9.164 -2.291 1.00 98.25 84 SER A C 1
ATOM 657 O O . SER A 1 84 ? -5.971 9.209 -1.072 1.00 98.25 84 SER A O 1
ATOM 659 N N . THR A 1 85 ? -6.640 10.191 -2.968 1.00 98.31 85 THR A N 1
ATOM 660 C CA . THR A 1 85 ? -6.996 11.476 -2.337 1.00 98.31 85 THR A CA 1
ATOM 661 C C . THR A 1 85 ? -8.368 11.475 -1.663 1.00 98.31 85 THR A C 1
ATOM 663 O O . THR A 1 85 ? -8.586 12.233 -0.722 1.00 98.31 85 THR A O 1
ATOM 666 N N . ALA A 1 86 ? -9.288 10.629 -2.127 1.00 98.12 86 ALA A N 1
ATOM 667 C CA . ALA A 1 86 ? -10.669 10.593 -1.647 1.00 98.12 86 ALA A CA 1
ATOM 668 C C . ALA A 1 86 ? -10.927 9.528 -0.568 1.00 98.12 86 ALA A C 1
ATOM 670 O O . ALA A 1 86 ? -11.938 9.593 0.126 1.00 98.12 86 ALA A O 1
ATOM 671 N N . ILE A 1 87 ? -10.048 8.527 -0.443 1.00 97.88 87 ILE A N 1
ATOM 672 C CA . ILE A 1 87 ? -10.259 7.355 0.416 1.00 97.88 87 ILE A CA 1
ATOM 673 C C . ILE A 1 87 ? -8.984 7.058 1.211 1.00 97.88 87 ILE A C 1
ATOM 675 O O . ILE A 1 87 ? -7.872 7.149 0.687 1.00 97.88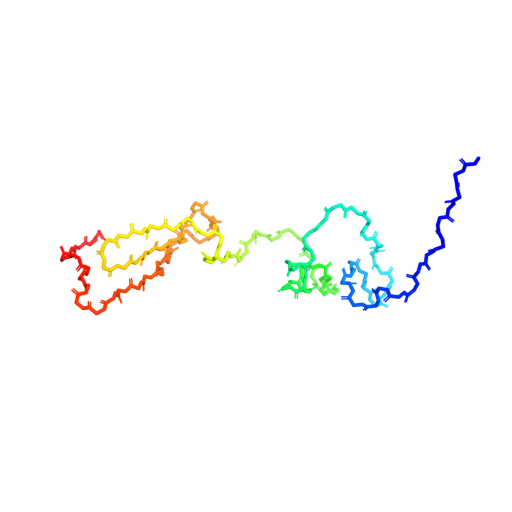 87 ILE A O 1
ATOM 679 N N . ALA A 1 88 ? -9.160 6.660 2.470 1.00 98.44 88 ALA A N 1
ATOM 680 C CA . ALA A 1 88 ? -8.128 6.090 3.331 1.00 98.44 88 ALA A CA 1
ATOM 681 C C . ALA A 1 88 ? -8.613 4.753 3.914 1.00 98.44 88 ALA A C 1
ATOM 683 O O . ALA A 1 88 ? -9.818 4.519 4.019 1.00 98.44 88 ALA A O 1
ATOM 684 N N . GLY A 1 89 ? -7.680 3.878 4.292 1.00 98.25 89 GLY A N 1
ATOM 685 C CA . GLY A 1 89 ? -7.986 2.553 4.833 1.00 98.25 89 GLY A CA 1
ATOM 686 C C . GLY A 1 89 ? -7.347 2.316 6.197 1.00 98.25 89 GLY A C 1
ATOM 687 O O . GLY A 1 89 ? -6.174 2.630 6.397 1.00 98.25 89 GLY A O 1
ATOM 688 N N . VAL A 1 90 ? -8.098 1.699 7.111 1.00 98.56 90 VAL A N 1
ATOM 689 C CA . VAL A 1 90 ? -7.606 1.235 8.416 1.00 98.56 90 VAL A CA 1
ATOM 690 C C . VAL A 1 90 ? -7.764 -0.281 8.496 1.00 98.56 90 VAL A C 1
ATOM 692 O O . VAL A 1 90 ? -8.838 -0.813 8.229 1.00 98.56 90 VAL A O 1
ATOM 695 N N . ASN A 1 91 ? -6.696 -0.973 8.888 1.00 98.69 91 ASN A N 1
ATOM 696 C CA . ASN A 1 91 ? -6.719 -2.381 9.267 1.00 98.69 91 ASN A CA 1
ATOM 697 C C . ASN A 1 91 ? -6.601 -2.464 10.793 1.00 98.69 91 ASN A C 1
ATOM 699 O O . ASN A 1 91 ? -5.627 -1.962 11.355 1.00 98.69 91 ASN A O 1
ATOM 703 N N . MET A 1 92 ? -7.588 -3.067 11.454 1.00 98.69 92 MET A N 1
ATOM 704 C CA . MET A 1 92 ? -7.691 -3.126 12.910 1.00 98.69 92 MET A CA 1
ATOM 705 C C . MET A 1 92 ? -8.097 -4.526 13.359 1.00 98.69 92 MET A C 1
ATOM 707 O O . MET A 1 92 ? -8.920 -5.175 12.718 1.00 98.69 92 MET A O 1
ATOM 711 N N . SER A 1 93 ? -7.558 -4.956 14.496 1.00 98.31 93 SER A N 1
ATOM 712 C CA . SER A 1 93 ? -7.949 -6.192 15.166 1.00 98.31 93 SER A CA 1
ATOM 713 C C . SER A 1 9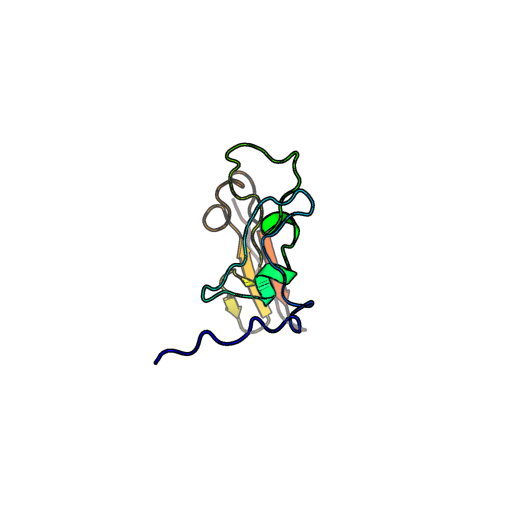3 ? -8.148 -5.937 16.651 1.00 98.31 93 SER A C 1
ATOM 715 O O . SER A 1 93 ? -7.349 -5.237 17.270 1.00 98.31 93 SER A O 1
ATOM 717 N N . LEU A 1 94 ? -9.171 -6.568 17.225 1.00 98.31 94 LEU A N 1
ATOM 718 C CA . LEU A 1 94 ? -9.450 -6.561 18.659 1.00 98.31 94 LEU A CA 1
ATOM 719 C C . LEU A 1 94 ? -9.295 -7.974 19.219 1.00 98.31 94 LEU A C 1
ATOM 721 O O . LEU A 1 94 ? -9.637 -8.954 18.557 1.00 98.31 94 LEU A O 1
ATOM 725 N N . THR A 1 95 ? -8.767 -8.088 20.432 1.00 97.56 95 THR A N 1
ATOM 726 C CA . THR A 1 95 ? -8.761 -9.354 21.174 1.00 97.56 95 THR A CA 1
ATOM 727 C C . THR A 1 95 ? -10.128 -9.604 21.810 1.00 97.56 95 THR A C 1
ATOM 729 O O . THR A 1 95 ? -10.969 -8.708 21.871 1.00 97.56 95 THR A O 1
ATOM 732 N N . ALA A 1 96 ? -10.362 -10.811 22.333 1.00 97.56 96 ALA A N 1
ATOM 733 C CA . ALA A 1 96 ? -11.573 -11.094 23.105 1.00 97.56 96 ALA A CA 1
ATOM 734 C C . ALA A 1 96 ? -11.733 -10.082 24.260 1.00 97.56 96 ALA A C 1
ATOM 736 O O . ALA A 1 96 ? -10.782 -9.832 24.999 1.00 97.56 96 ALA A O 1
ATOM 737 N N . GLY A 1 97 ? -12.917 -9.469 24.375 1.00 96.56 97 GLY A N 1
ATOM 738 C CA . GLY A 1 97 ? -13.202 -8.396 25.339 1.00 96.56 97 GLY A CA 1
ATOM 739 C C . GLY A 1 97 ? -12.613 -7.019 24.993 1.00 96.56 97 GLY A C 1
ATOM 740 O O . GLY A 1 97 ? -12.899 -6.055 25.696 1.00 96.56 97 GLY A O 1
ATOM 741 N N . GLY A 1 98 ? -11.820 -6.903 23.922 1.00 95.75 98 GLY A N 1
ATOM 742 C CA . GLY A 1 98 ? -11.309 -5.631 23.420 1.00 95.75 98 GLY A CA 1
ATOM 743 C C . GLY A 1 98 ? -12.431 -4.784 22.823 1.00 95.75 98 GLY A C 1
ATOM 744 O O . GLY A 1 98 ? -13.289 -5.290 22.099 1.00 95.75 98 GLY A O 1
ATOM 745 N N . VAL A 1 99 ? -12.421 -3.487 23.120 1.00 96.19 99 VAL A N 1
ATOM 746 C CA .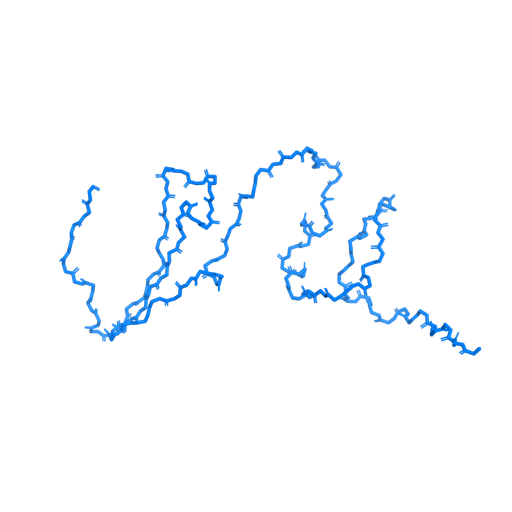 VAL A 1 99 ? -13.434 -2.539 22.650 1.00 96.19 99 VAL A CA 1
ATOM 747 C C . VAL A 1 99 ? -12.748 -1.429 21.876 1.00 96.19 99 VAL A C 1
ATOM 749 O O . VAL A 1 99 ? -11.761 -0.851 22.327 1.00 96.19 99 VAL A O 1
ATOM 752 N N . ARG A 1 100 ? -13.306 -1.095 20.714 1.00 97.06 100 ARG A N 1
ATOM 753 C CA . ARG A 1 100 ? -13.027 0.184 20.076 1.00 97.06 100 ARG A CA 1
ATOM 754 C C . ARG A 1 100 ? -13.938 1.221 20.723 1.00 97.06 100 ARG A C 1
ATOM 756 O O . ARG A 1 100 ? -15.154 1.104 20.595 1.00 97.06 100 ARG A O 1
ATOM 763 N N . GLU A 1 101 ? -13.349 2.183 21.433 1.00 96.12 101 GLU A N 1
ATOM 764 C CA . GLU A 1 101 ? -14.082 3.241 22.146 1.00 96.12 101 GLU A CA 1
ATOM 765 C C . GLU A 1 101 ? -15.175 3.848 21.262 1.00 96.12 101 GLU A C 1
ATOM 767 O O . GLU A 1 101 ? -14.953 4.041 20.070 1.00 96.12 101 GLU A O 1
ATOM 772 N N . LEU A 1 102 ? -16.359 4.124 21.814 1.00 98.06 102 LEU A N 1
ATOM 773 C CA . LEU A 1 102 ? -17.446 4.746 21.058 1.00 98.06 102 LEU A CA 1
ATOM 774 C C . LEU A 1 102 ? -16.979 6.113 20.535 1.00 98.06 102 LEU A C 1
ATOM 776 O O . LEU A 1 102 ? -16.580 6.974 21.314 1.00 98.06 102 LEU A O 1
ATOM 780 N N . HIS A 1 103 ? -17.035 6.317 19.222 1.00 97.62 103 HIS A N 1
ATOM 781 C CA . HIS A 1 103 ? -16.597 7.556 18.584 1.00 97.62 103 HIS A CA 1
ATOM 782 C C . HIS A 1 103 ? -17.353 7.789 17.273 1.00 97.62 103 HIS A C 1
ATOM 784 O O . HIS A 1 103 ? -17.960 6.873 16.718 1.00 97.62 103 HIS A O 1
ATOM 790 N N . TRP A 1 104 ? -17.300 9.022 16.774 1.00 97.88 104 TRP A N 1
ATOM 791 C CA . TRP A 1 104 ? -17.766 9.401 15.442 1.00 97.88 104 TRP A CA 1
ATOM 792 C C . TRP A 1 104 ? -16.628 10.078 14.677 1.00 97.88 104 TRP A C 1
ATOM 794 O O . TRP A 1 104 ? -15.628 10.501 15.260 1.00 97.88 104 TRP A O 1
ATOM 804 N N . HIS A 1 105 ? -16.791 10.186 13.365 1.00 96.69 105 HIS A N 1
ATOM 805 C CA . HIS A 1 105 ? -15.876 10.915 12.495 1.00 96.69 105 HIS A CA 1
ATOM 806 C C . HIS A 1 105 ? -16.643 12.004 11.738 1.00 96.69 105 HIS A C 1
ATOM 808 O O . HIS A 1 105 ? -17.874 12.039 11.789 1.00 96.69 105 HIS A O 1
ATOM 814 N N . LYS A 1 106 ? -15.899 12.928 11.124 1.00 88.56 106 LYS A N 1
ATOM 815 C CA . LYS A 1 106 ? -16.454 13.992 10.276 1.00 88.56 106 LYS A CA 1
ATOM 816 C C . LYS A 1 106 ? -17.116 13.432 9.024 1.00 88.56 106 LYS A C 1
ATOM 818 O O . LYS A 1 106 ? -16.655 12.364 8.564 1.00 88.56 106 LYS A O 1
#

Radius of gyration: 21.37 Å; chains: 1; bounding box: 63×36×51 Å

Organism: NCBI:txid135461

pLDDT: mean 90.11, std 16.76, range [37.97, 98.69]

InterPro domains:
  IPR011051 RmlC-like cupin domain superfamily [SSF51182] (25-105)
  IPR014710 RmlC-like jelly roll fold [G3DSA:2.60.120.10] (15-106)

Sequence (106 aa):
MEQQQPINHEDRNVPQPIRSDGAGAIDAGPRNMMRDMQNPNILVPPVTDEGMIPNLRFSFSDAPMKLDHGGWSREITVRQLPISTAIAGVNMSLTAGGVRELHWHK

Secondary structure (DSSP, 8-state):
--------TT-TTS--SB-TTS-B----SS--HHHHHH-HHHHS--TT--S--------GGGSPEEEETTEEEEEE-TTT-TT--S--EEEEEE-TT---------